Protein AF-A0A7S4IMQ7-F1 (afdb_monomer_lite)

Foldseek 3Di:
DDQKWKDKDFLVQDDPCLLVCLVVQPDWRQAPCVVDQWDWTHDPQQVQQLCCVPPFPNQRMKMWMFGPCCVCPVVVWDWDFAFDPDHRGDGGTIITTHDRTGRSNRTPDDIDRFGADPRGTDDDQDDPRVVVVVVVVVVVVVPPPDPDPPVVDDPDDPVVVVPPD

Organism: NCBI:txid72548

Radius of gyration: 23.05 Å; chains: 1; bounding box: 71×42×52 Å

pLDDT: mean 81.56, std 17.96, range [39.66, 97.69]

Secondary structure (DSSP, 8-state):
--SEEEEEEEGGGS-TTTTTSGGGS--EE---TTT-SSEEEB-GGGHHHHHHHHHTT-S-EEEEEEEHHIIIIIS--EEEEEE-SS-TT-SSEEEEEESS-EEGGGBSS--EEPEEETTEEEPPP-THHHHHHHHHHHHHHTTS-------SPPP--GGGTTT--

InterPro domains:
  IPR009297 Protein of unknown function DUF952 [PF06108] (16-100)

Sequence (165 aa):
EPEVLYRLALKADIPEDAWRTRLQWTGAFVGDQTTNKFISLLTAGQLASAALTMFEGKTDVMLLSFTVESMREEADLKVKFEAAEAESGGTGAFAHVYGGVIPYACLYSAPALLALEDGKHVFPLTGAAAVAAGMLVSEKEAYESDAGTDDGLEPFNQHKFDEDD

Structure (mmCIF, N/CA/C/O backbone):
data_AF-A0A7S4IMQ7-F1
#
_entry.id   AF-A0A7S4IMQ7-F1
#
loop_
_atom_site.group_PDB
_atom_site.id
_atom_site.type_symbol
_atom_site.label_atom_id
_atom_site.label_alt_id
_atom_site.label_comp_id
_atom_site.label_asym_id
_atom_site.label_entity_id
_atom_site.label_seq_id
_atom_site.pdbx_PDB_ins_code
_atom_site.Cartn_x
_atom_site.Cartn_y
_atom_site.Cartn_z
_atom_site.occupancy
_atom_site.B_iso_or_equiv
_atom_site.auth_seq_id
_atom_site.auth_comp_id
_atom_site.auth_asym_id
_atom_site.auth_atom_id
_atom_site.pdbx_PDB_model_num
ATOM 1 N N . GLU A 1 1 ? 8.661 14.695 -2.116 1.00 74.25 1 GLU A N 1
ATOM 2 C CA . GLU A 1 1 ? 7.672 13.656 -2.481 1.00 74.25 1 GLU A CA 1
ATOM 3 C C . GLU A 1 1 ? 7.727 12.560 -1.420 1.00 74.25 1 GLU A C 1
ATOM 5 O O . GLU A 1 1 ? 8.770 12.460 -0.780 1.00 74.25 1 GLU A O 1
ATOM 10 N N . PRO A 1 2 ? 6.643 11.815 -1.150 1.00 86.19 2 PRO A N 1
ATOM 11 C CA . PRO A 1 2 ? 6.701 10.702 -0.204 1.00 86.19 2 PRO A CA 1
ATOM 12 C C . PRO A 1 2 ? 7.637 9.605 -0.726 1.00 86.19 2 PRO A C 1
ATOM 14 O O . PRO A 1 2 ? 7.607 9.285 -1.909 1.00 86.19 2 PRO A O 1
ATOM 17 N N . GLU A 1 3 ? 8.451 9.038 0.161 1.00 92.81 3 GLU A N 1
ATOM 18 C CA . GLU A 1 3 ? 9.371 7.934 -0.154 1.00 92.81 3 GLU A CA 1
ATOM 19 C C . GLU A 1 3 ? 8.631 6.597 -0.299 1.00 92.81 3 GLU A C 1
ATOM 21 O O . GLU A 1 3 ? 8.947 5.782 -1.165 1.00 92.81 3 GLU A O 1
ATOM 26 N N . VAL A 1 4 ? 7.597 6.406 0.526 1.00 95.12 4 VAL A N 1
ATOM 27 C CA . VAL A 1 4 ? 6.772 5.199 0.569 1.00 95.12 4 VAL A CA 1
ATOM 28 C C . VAL A 1 4 ? 5.318 5.562 0.299 1.00 95.12 4 VAL A C 1
ATOM 30 O O . VAL A 1 4 ? 4.777 6.524 0.856 1.00 95.12 4 VAL A O 1
ATOM 33 N N . LEU A 1 5 ? 4.689 4.760 -0.551 1.00 95.38 5 LEU A N 1
ATOM 34 C CA . LEU A 1 5 ? 3.272 4.819 -0.876 1.00 95.38 5 LEU A CA 1
ATOM 35 C C . LEU A 1 5 ? 2.591 3.518 -0.467 1.00 95.38 5 LEU A C 1
ATOM 37 O O . LEU A 1 5 ? 3.224 2.466 -0.401 1.00 95.38 5 LEU A O 1
ATOM 41 N N . TYR A 1 6 ? 1.291 3.584 -0.211 1.00 95.88 6 TYR A N 1
ATOM 42 C CA . TYR A 1 6 ? 0.568 2.494 0.429 1.00 95.88 6 TYR 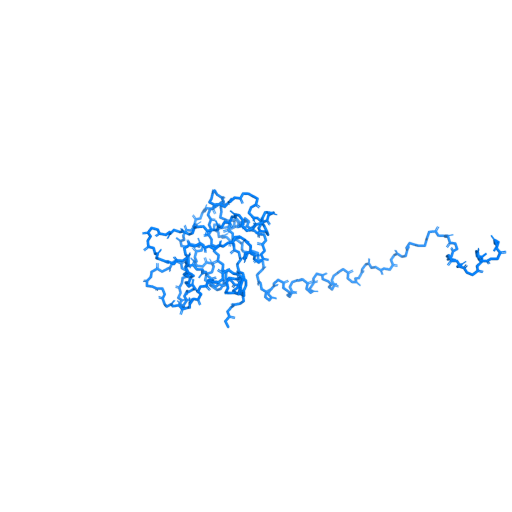A CA 1
ATOM 43 C C . TYR A 1 6 ? -0.627 2.017 -0.384 1.00 95.88 6 TYR A C 1
ATOM 45 O O . TYR A 1 6 ? -1.253 2.778 -1.120 1.00 95.88 6 TYR A O 1
ATOM 53 N N . ARG A 1 7 ? -0.998 0.754 -0.198 1.00 95.81 7 ARG A N 1
ATOM 54 C CA . ARG A 1 7 ? -2.247 0.192 -0.710 1.00 95.81 7 ARG A CA 1
ATOM 55 C C . ARG A 1 7 ? -2.914 -0.657 0.359 1.00 95.81 7 ARG A C 1
ATOM 57 O O . ARG A 1 7 ? -2.247 -1.413 1.058 1.00 95.81 7 ARG A O 1
ATOM 64 N N . LEU A 1 8 ? -4.235 -0.543 0.440 1.00 95.50 8 LEU A N 1
ATOM 65 C CA . LEU A 1 8 ? -5.076 -1.464 1.193 1.00 95.50 8 LEU A CA 1
ATOM 66 C C . LEU A 1 8 ? -5.659 -2.501 0.235 1.00 95.50 8 LEU A C 1
ATOM 68 O O . LEU A 1 8 ? -6.122 -2.153 -0.857 1.00 95.50 8 LEU A O 1
ATOM 72 N N . ALA A 1 9 ? -5.613 -3.764 0.640 1.00 96.19 9 ALA A N 1
ATOM 73 C CA . ALA A 1 9 ? -6.173 -4.887 -0.103 1.00 96.19 9 ALA A CA 1
ATOM 74 C C . ALA A 1 9 ? -6.737 -5.927 0.867 1.00 96.19 9 ALA A C 1
ATOM 76 O O . ALA A 1 9 ? -6.366 -5.943 2.042 1.00 96.19 9 ALA A O 1
ATOM 77 N N . LEU A 1 10 ? -7.621 -6.802 0.390 1.00 96.31 10 LEU A N 1
ATOM 78 C CA . LEU A 1 10 ? -8.036 -7.953 1.184 1.00 96.31 10 LEU A CA 1
ATOM 79 C C . LEU A 1 10 ? -6.922 -8.997 1.174 1.00 96.31 10 LEU A C 1
ATOM 81 O O . LEU A 1 10 ? -6.214 -9.159 0.182 1.00 96.31 10 LEU A O 1
ATOM 85 N N . LYS A 1 11 ? -6.794 -9.752 2.264 1.00 96.25 11 LYS A N 1
ATOM 86 C CA . LYS A 1 11 ? -5.813 -10.832 2.397 1.00 96.25 11 LYS A CA 1
ATOM 87 C C . LYS A 1 11 ? -5.934 -11.847 1.260 1.00 96.25 11 LYS A C 1
ATOM 89 O O . LYS A 1 11 ? -4.922 -12.334 0.778 1.00 96.25 11 LYS A O 1
ATOM 94 N N . ALA A 1 12 ? -7.158 -12.145 0.825 1.00 96.44 12 ALA A N 1
ATOM 95 C CA . ALA A 1 12 ? -7.414 -13.086 -0.263 1.00 96.44 12 ALA A CA 1
ATOM 96 C C . ALA A 1 12 ? -6.818 -12.643 -1.614 1.00 96.44 12 ALA A C 1
ATOM 98 O O . ALA A 1 12 ? -6.549 -13.493 -2.459 1.00 96.44 12 ALA A O 1
ATOM 99 N N . ASP A 1 13 ? -6.579 -11.342 -1.797 1.00 95.31 13 ASP A N 1
ATOM 100 C CA . ASP A 1 13 ? -6.030 -10.781 -3.035 1.00 95.31 13 ASP A CA 1
ATOM 101 C C . ASP A 1 13 ? -4.492 -10.777 -3.045 1.00 95.31 13 ASP A C 1
ATOM 103 O O . ASP A 1 13 ? -3.876 -10.466 -4.066 1.00 95.31 13 ASP A O 1
ATOM 107 N N . ILE A 1 14 ? -3.855 -11.088 -1.910 1.00 96.44 14 ILE A N 1
ATOM 108 C CA . ILE A 1 14 ? -2.403 -11.034 -1.741 1.00 96.44 14 ILE A CA 1
ATOM 109 C C . ILE A 1 14 ? -1.852 -12.453 -1.550 1.00 96.44 14 ILE A C 1
ATOM 111 O O . ILE A 1 14 ? -2.222 -13.125 -0.586 1.00 96.44 14 ILE A O 1
ATOM 115 N N . PRO A 1 15 ? -0.931 -12.923 -2.413 1.00 96.31 15 PRO A N 1
ATOM 116 C CA . PRO A 1 15 ? -0.274 -14.209 -2.221 1.00 96.31 15 PRO A CA 1
ATOM 117 C C . PRO A 1 15 ? 0.449 -14.276 -0.872 1.00 96.31 15 PRO A C 1
ATOM 119 O O . PRO A 1 15 ? 1.176 -13.353 -0.501 1.00 96.31 15 PRO A O 1
ATOM 122 N N . GLU A 1 16 ? 0.299 -15.388 -0.150 1.00 94.25 16 GLU A N 1
ATOM 123 C CA . GLU A 1 16 ? 0.908 -15.562 1.179 1.00 94.25 16 GLU A CA 1
ATOM 124 C C . GLU A 1 16 ? 2.439 -15.472 1.148 1.00 94.25 16 GLU A C 1
ATOM 126 O O . GLU A 1 16 ? 3.074 -15.067 2.122 1.00 94.25 16 GLU A O 1
ATOM 131 N N . ASP A 1 17 ? 3.048 -15.828 0.019 1.00 94.19 17 ASP A N 1
ATOM 132 C CA . ASP A 1 17 ? 4.488 -15.799 -0.175 1.00 94.19 17 ASP A CA 1
ATOM 133 C C . ASP A 1 17 ? 4.994 -14.527 -0.867 1.00 94.19 17 ASP A C 1
ATOM 135 O O . ASP A 1 17 ? 6.202 -14.429 -1.083 1.00 94.19 17 ASP A O 1
ATOM 139 N N . ALA A 1 18 ? 4.130 -13.532 -1.123 1.00 95.00 18 ALA A N 1
ATOM 140 C CA . ALA A 1 18 ? 4.468 -12.305 -1.852 1.00 95.00 18 ALA A CA 1
ATOM 141 C C . ALA A 1 18 ? 5.730 -11.614 -1.316 1.00 95.00 18 ALA A C 1
ATOM 143 O O . ALA A 1 18 ? 6.562 -11.161 -2.095 1.00 95.00 18 ALA A O 1
ATOM 144 N N . TRP A 1 19 ? 5.923 -11.570 0.009 1.00 95.12 19 TRP A N 1
ATOM 145 C CA . TRP A 1 19 ? 7.139 -11.009 0.614 1.00 95.12 19 TRP A CA 1
ATOM 146 C C . TRP A 1 19 ? 8.365 -11.914 0.465 1.00 95.12 19 TRP A C 1
ATOM 148 O O . TRP A 1 19 ? 9.474 -11.435 0.210 1.00 95.12 19 TRP A O 1
ATOM 158 N N . ARG A 1 20 ? 8.174 -13.225 0.646 1.00 95.62 20 ARG A N 1
ATOM 159 C CA . ARG A 1 20 ? 9.245 -14.228 0.640 1.00 95.62 20 ARG A CA 1
ATOM 160 C C . ARG A 1 20 ? 9.846 -14.388 -0.754 1.00 95.62 20 ARG A C 1
ATOM 162 O O . ARG A 1 20 ? 11.055 -14.549 -0.875 1.00 95.62 20 ARG A O 1
ATOM 169 N N . THR A 1 21 ? 9.016 -14.334 -1.791 1.00 93.62 21 THR A N 1
ATOM 170 C CA . THR A 1 21 ? 9.421 -14.521 -3.191 1.00 93.62 21 THR A CA 1
ATOM 171 C C . THR A 1 21 ? 9.627 -13.204 -3.935 1.00 93.62 21 THR A C 1
ATOM 173 O O . THR A 1 21 ? 9.980 -13.230 -5.109 1.00 93.62 21 THR A O 1
ATOM 176 N N . ARG A 1 22 ? 9.493 -12.044 -3.273 1.00 95.38 22 ARG A N 1
ATOM 177 C CA . ARG A 1 22 ? 9.503 -10.729 -3.937 1.00 95.38 22 ARG A CA 1
ATOM 178 C C . ARG A 1 22 ? 10.701 -10.475 -4.853 1.00 95.38 22 ARG A C 1
ATOM 180 O O . ARG A 1 22 ? 10.533 -9.943 -5.942 1.00 95.38 22 ARG A O 1
ATOM 187 N N . LEU A 1 23 ? 11.897 -10.906 -4.445 1.00 94.44 23 LEU A N 1
ATOM 188 C CA . LEU A 1 23 ? 13.140 -10.694 -5.199 1.00 94.44 23 LEU A CA 1
ATOM 189 C C . LEU A 1 23 ? 13.288 -11.631 -6.407 1.00 94.44 23 LEU A C 1
ATOM 191 O O . LEU A 1 23 ? 14.268 -11.538 -7.137 1.00 94.44 23 LEU A O 1
ATOM 195 N N . GLN A 1 24 ? 12.335 -12.540 -6.626 1.00 95.00 24 GLN A N 1
ATOM 196 C CA . GLN A 1 24 ? 12.302 -13.395 -7.812 1.00 95.00 24 GLN A CA 1
ATOM 197 C C . GLN A 1 24 ? 11.669 -12.693 -9.017 1.00 95.00 24 GLN A C 1
ATOM 199 O O . GLN A 1 24 ? 11.751 -13.228 -10.118 1.00 95.00 24 GLN A O 1
ATOM 204 N N . TRP A 1 25 ? 11.043 -11.522 -8.830 1.00 93.00 25 TRP A N 1
ATOM 205 C CA . TRP A 1 25 ? 10.404 -10.749 -9.906 1.00 93.00 25 TRP A CA 1
ATOM 206 C C . TRP A 1 25 ? 9.301 -11.508 -10.666 1.00 93.00 25 TRP A C 1
ATOM 208 O O . TRP A 1 25 ? 8.966 -11.180 -11.800 1.00 93.00 25 TRP A O 1
ATOM 218 N N . THR A 1 26 ? 8.709 -12.524 -10.038 1.00 93.19 26 THR A N 1
ATOM 219 C CA . THR A 1 26 ? 7.686 -13.389 -10.647 1.00 93.19 26 THR A CA 1
ATOM 220 C C . THR A 1 26 ? 6.256 -13.017 -10.263 1.00 93.19 26 THR A C 1
ATOM 222 O O . THR A 1 26 ? 5.315 -13.486 -10.898 1.00 93.19 26 THR A O 1
ATOM 225 N N . GLY A 1 27 ? 6.079 -12.185 -9.234 1.00 95.94 27 GLY A N 1
ATOM 226 C CA . GLY A 1 27 ? 4.776 -11.777 -8.715 1.00 95.94 27 GLY A CA 1
ATOM 227 C C . GLY A 1 27 ? 4.599 -10.261 -8.705 1.00 95.94 27 GLY A C 1
ATOM 228 O O . GLY A 1 27 ? 5.559 -9.504 -8.539 1.00 95.94 27 GLY A O 1
ATOM 229 N N . ALA A 1 28 ? 3.354 -9.819 -8.850 1.00 97.12 28 ALA A N 1
ATOM 230 C CA . ALA A 1 28 ? 2.995 -8.410 -8.832 1.00 97.12 28 ALA A CA 1
ATOM 231 C C . ALA A 1 28 ? 1.606 -8.199 -8.229 1.00 97.12 28 ALA A C 1
ATOM 233 O O . ALA A 1 28 ? 0.719 -9.042 -8.361 1.00 97.12 28 ALA A O 1
ATOM 234 N N . PHE A 1 29 ? 1.414 -7.033 -7.621 1.00 96.69 29 PHE A N 1
ATOM 235 C CA . PHE A 1 29 ? 0.100 -6.533 -7.273 1.00 96.69 29 PHE A CA 1
ATOM 236 C C . PHE A 1 29 ? -0.611 -6.044 -8.537 1.00 96.69 29 PHE A C 1
ATOM 238 O O . PHE A 1 29 ? -0.159 -5.109 -9.210 1.00 96.69 29 PHE A O 1
ATOM 245 N N . VAL A 1 30 ? -1.743 -6.673 -8.835 1.00 92.31 30 VAL A N 1
ATOM 246 C CA . VAL A 1 30 ? -2.654 -6.265 -9.900 1.00 92.31 30 VAL A CA 1
ATOM 247 C C . VAL A 1 30 ? -3.803 -5.526 -9.223 1.00 92.31 30 VAL A C 1
ATOM 249 O O . VAL A 1 30 ? -4.640 -6.138 -8.569 1.00 92.31 30 VAL A O 1
ATOM 252 N N . GLY A 1 31 ? -3.801 -4.194 -9.303 1.00 84.38 31 GLY A N 1
ATOM 253 C CA . GLY A 1 31 ? -4.926 -3.404 -8.802 1.00 84.38 31 GLY A CA 1
ATOM 254 C C . GLY A 1 31 ? -6.197 -3.644 -9.621 1.00 84.38 31 GLY A C 1
ATOM 255 O O . GLY A 1 31 ? -6.178 -4.347 -10.632 1.00 84.38 31 GLY A O 1
ATOM 256 N N . ASP A 1 32 ? -7.301 -3.013 -9.221 1.00 78.81 32 ASP A N 1
ATOM 257 C CA . ASP A 1 32 ? -8.530 -3.042 -10.016 1.00 78.81 32 ASP A CA 1
ATOM 258 C C . ASP A 1 32 ? -8.370 -2.217 -11.308 1.00 78.81 32 ASP A C 1
ATOM 260 O O . ASP A 1 32 ? -8.622 -1.013 -11.360 1.00 78.81 32 ASP A O 1
ATOM 264 N N . GLN A 1 33 ? -7.916 -2.900 -12.356 1.00 68.25 33 GLN A N 1
ATOM 265 C CA . GLN A 1 33 ? -7.697 -2.364 -13.701 1.00 68.25 33 GLN A CA 1
ATOM 266 C C . GLN A 1 33 ? -9.006 -2.172 -14.483 1.00 68.25 33 GLN A C 1
ATOM 268 O O . GLN A 1 33 ? -8.980 -1.635 -15.591 1.00 68.25 33 GLN A O 1
ATOM 273 N N . THR A 1 34 ? -10.151 -2.643 -13.969 1.00 68.50 34 THR A N 1
ATOM 274 C CA . THR A 1 34 ? -11.415 -2.585 -14.725 1.00 68.50 34 THR A CA 1
ATOM 275 C C . THR A 1 34 ? -11.966 -1.166 -14.804 1.00 68.50 34 THR A C 1
ATOM 277 O O . THR A 1 34 ? -12.591 -0.801 -15.799 1.00 68.50 34 THR A O 1
ATOM 280 N N . THR A 1 35 ? -11.670 -0.354 -13.789 1.00 70.12 35 THR A N 1
ATOM 281 C CA . THR A 1 35 ? -12.185 1.011 -13.663 1.00 70.12 35 THR A CA 1
ATOM 282 C C . THR A 1 35 ? -11.165 2.052 -14.129 1.00 70.12 35 THR A C 1
ATOM 284 O O . THR A 1 35 ? -11.529 3.016 -14.801 1.00 70.12 35 THR A O 1
ATOM 287 N N . ASN A 1 36 ? -9.876 1.844 -13.838 1.00 74.94 36 ASN A N 1
ATOM 288 C CA . ASN A 1 36 ? -8.822 2.828 -14.081 1.00 74.94 36 ASN A CA 1
ATOM 289 C C . ASN A 1 36 ? -7.625 2.219 -14.825 1.00 74.94 36 ASN A C 1
ATOM 291 O O . ASN A 1 36 ? -7.221 1.088 -14.579 1.00 74.94 36 ASN A O 1
ATOM 295 N N . LYS A 1 37 ? -6.986 3.014 -15.696 1.00 87.12 37 LYS A N 1
ATOM 296 C CA . LYS A 1 37 ? -5.736 2.637 -16.400 1.00 87.12 37 LYS A CA 1
ATOM 297 C C . LYS A 1 37 ? -4.477 2.759 -15.522 1.00 87.12 37 LYS A C 1
ATOM 299 O O . LYS A 1 37 ? -3.358 2.740 -16.036 1.00 87.12 37 LYS A O 1
ATOM 304 N N . PHE A 1 38 ? -4.654 2.962 -14.222 1.00 90.81 38 PHE A N 1
ATOM 305 C CA . PHE A 1 38 ? -3.602 3.188 -13.240 1.00 90.81 38 PHE A CA 1
ATOM 306 C C . PHE A 1 38 ? -3.974 2.525 -11.916 1.00 90.81 38 PHE A C 1
ATOM 308 O O . PHE A 1 38 ? -5.144 2.259 -11.648 1.00 90.81 38 PHE A O 1
ATOM 315 N N . ILE A 1 39 ? -2.966 2.283 -11.083 1.00 92.44 39 ILE A N 1
ATOM 316 C CA . ILE A 1 39 ? -3.146 1.817 -9.710 1.00 92.44 39 ILE A CA 1
ATOM 317 C C . ILE A 1 39 ? -3.007 3.020 -8.782 1.00 92.44 39 ILE A C 1
ATOM 319 O O . ILE A 1 39 ? -1.962 3.670 -8.757 1.00 92.44 39 ILE A O 1
ATOM 323 N N . SER A 1 40 ? -4.058 3.305 -8.017 1.00 92.44 40 SER A N 1
ATOM 324 C CA . SER A 1 40 ? -4.054 4.367 -7.010 1.00 92.44 40 SER A CA 1
ATOM 325 C C . SER A 1 40 ? -3.396 3.878 -5.727 1.00 92.44 40 SER A C 1
ATOM 327 O O . SER A 1 40 ? -3.850 2.908 -5.107 1.00 92.44 40 SER A O 1
ATOM 329 N N . LEU A 1 41 ? -2.344 4.573 -5.315 1.00 93.69 41 LEU A N 1
ATOM 330 C CA . LEU A 1 41 ? -1.691 4.415 -4.027 1.00 93.69 41 LEU A CA 1
ATOM 331 C C . LEU A 1 41 ? -1.982 5.622 -3.132 1.00 93.69 41 LEU A C 1
ATOM 333 O O . LEU A 1 41 ? -2.205 6.748 -3.583 1.00 93.69 41 LEU A O 1
ATOM 337 N N . LEU A 1 42 ? -1.960 5.354 -1.836 1.00 93.19 42 LEU A N 1
ATOM 338 C CA . LEU A 1 42 ? -2.264 6.279 -0.762 1.00 93.19 42 LEU A CA 1
ATOM 339 C C . LEU A 1 42 ? -0.966 6.813 -0.159 1.00 93.19 42 LEU A C 1
ATOM 341 O O . LEU A 1 42 ? 0.027 6.099 -0.022 1.00 93.19 42 LEU A O 1
ATOM 345 N N . THR A 1 43 ? -0.989 8.065 0.268 1.00 92.12 43 THR A N 1
ATOM 346 C CA . THR A 1 43 ? -0.009 8.591 1.222 1.00 92.12 43 THR A CA 1
ATOM 347 C C . THR A 1 43 ? -0.373 8.152 2.642 1.00 92.12 43 THR A C 1
ATOM 349 O O . THR A 1 43 ? -1.515 7.773 2.912 1.00 92.12 43 THR A O 1
ATOM 352 N N . ALA A 1 44 ? 0.571 8.251 3.584 1.00 91.00 44 ALA A N 1
ATOM 353 C CA . ALA A 1 44 ? 0.315 7.901 4.985 1.00 91.00 44 ALA A CA 1
AT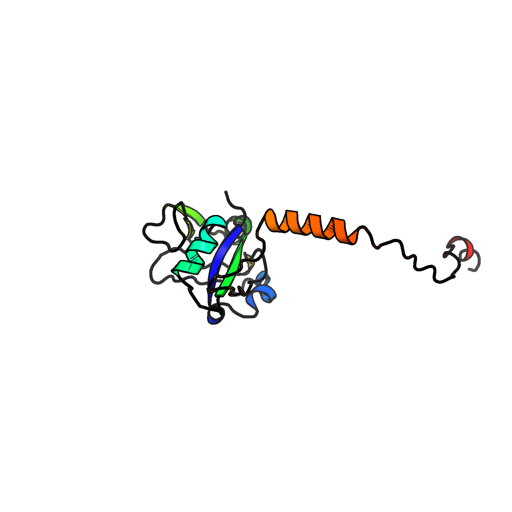OM 354 C C . ALA A 1 44 ? -0.893 8.660 5.577 1.00 91.00 44 ALA A C 1
ATOM 356 O O . ALA A 1 44 ? -1.700 8.077 6.295 1.00 91.00 44 ALA A O 1
ATOM 357 N N . GLY A 1 45 ? -1.070 9.938 5.219 1.00 88.69 45 GLY A N 1
ATOM 358 C CA . GLY A 1 45 ? -2.194 10.758 5.689 1.00 88.69 45 GLY A CA 1
ATOM 359 C C . GLY A 1 45 ? -3.566 10.354 5.132 1.00 88.69 45 GLY A C 1
ATOM 360 O O . GLY A 1 45 ? -4.584 10.729 5.706 1.00 88.69 45 GLY A O 1
ATOM 361 N N . GLN A 1 46 ? -3.608 9.579 4.045 1.00 90.50 46 GLN A N 1
ATOM 362 C CA . GLN A 1 46 ? -4.848 9.128 3.399 1.00 90.50 46 GLN A CA 1
ATOM 363 C C . GLN A 1 46 ? -5.311 7.746 3.895 1.00 90.50 46 GLN A C 1
ATOM 365 O O . GLN A 1 46 ? -6.465 7.372 3.683 1.00 90.50 46 GLN A O 1
ATOM 370 N N . LEU A 1 47 ? -4.442 6.994 4.582 1.00 90.81 47 LEU A N 1
ATOM 371 C CA . LEU A 1 47 ? -4.694 5.610 4.998 1.00 90.81 47 LEU A CA 1
ATOM 372 C C . LEU A 1 47 ? -5.932 5.449 5.884 1.00 90.81 47 LEU A C 1
ATOM 374 O O . LEU A 1 47 ? -6.783 4.612 5.592 1.00 90.81 47 LEU A O 1
ATOM 378 N N . ALA A 1 48 ? -6.048 6.248 6.946 1.00 89.94 48 ALA A N 1
ATOM 379 C CA . ALA A 1 48 ? -7.140 6.110 7.911 1.00 89.94 48 ALA A CA 1
ATOM 380 C C . ALA A 1 48 ? -8.513 6.352 7.264 1.00 89.94 48 ALA A C 1
ATOM 382 O O . ALA A 1 48 ? -9.444 5.569 7.453 1.00 89.94 48 ALA A O 1
ATOM 383 N N . SER A 1 49 ? -8.619 7.401 6.446 1.00 89.88 49 SER A N 1
ATOM 384 C CA . SER A 1 49 ? -9.841 7.726 5.705 1.00 89.88 49 SER A CA 1
ATOM 385 C C . SER A 1 49 ? -10.181 6.654 4.668 1.00 89.88 49 SER A C 1
ATOM 387 O O . SER A 1 49 ? -11.349 6.293 4.520 1.00 89.88 49 SER A O 1
ATOM 389 N N . ALA A 1 50 ? -9.174 6.121 3.970 1.00 91.50 50 ALA A N 1
ATOM 390 C CA . ALA A 1 50 ? -9.357 5.060 2.983 1.00 91.50 50 ALA A CA 1
ATOM 391 C C . ALA A 1 50 ? -9.853 3.760 3.626 1.00 91.50 50 ALA A C 1
ATOM 393 O O . ALA A 1 50 ? -10.825 3.171 3.154 1.00 91.50 50 ALA A O 1
ATOM 394 N N . ALA A 1 51 ? -9.231 3.342 4.731 1.00 92.31 51 ALA A N 1
ATOM 395 C CA . ALA A 1 51 ? -9.632 2.148 5.468 1.00 92.31 51 ALA A CA 1
ATOM 396 C C . ALA A 1 51 ? -11.070 2.253 5.977 1.00 92.31 51 ALA A C 1
ATOM 398 O O . ALA A 1 51 ? -11.860 1.339 5.749 1.00 92.31 51 ALA A O 1
ATOM 399 N N . LEU A 1 52 ? -11.432 3.392 6.577 1.00 91.12 52 LEU A N 1
ATOM 400 C CA . LEU A 1 52 ? -12.794 3.626 7.049 1.00 91.12 52 LEU A CA 1
ATOM 401 C C . LEU A 1 52 ? -13.812 3.611 5.901 1.00 91.12 52 LEU A C 1
ATOM 403 O O . LEU A 1 52 ? -14.887 3.056 6.052 1.00 91.12 52 LEU A O 1
ATOM 407 N N . THR A 1 53 ? -13.485 4.190 4.745 1.00 91.31 53 THR A N 1
ATOM 408 C CA . THR A 1 53 ? -14.449 4.317 3.637 1.00 91.31 53 THR A CA 1
ATOM 409 C C . THR A 1 53 ? -14.634 3.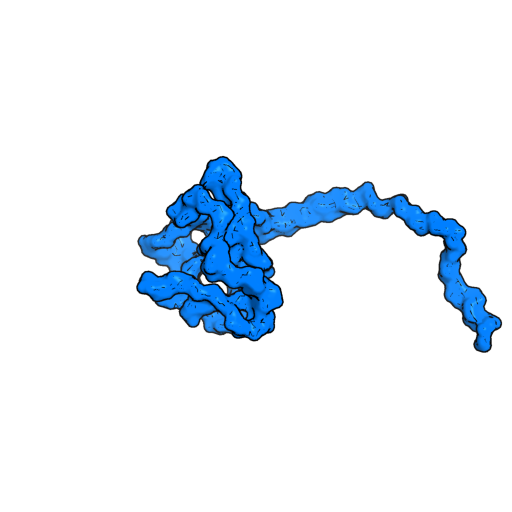008 2.863 1.00 91.31 53 THR A C 1
ATOM 411 O O . THR A 1 53 ? -15.743 2.685 2.447 1.00 91.31 53 THR A O 1
ATOM 414 N N . MET A 1 54 ? -13.557 2.251 2.636 1.00 90.44 54 MET A N 1
ATOM 415 C CA . MET A 1 54 ? -13.572 1.080 1.742 1.00 90.44 54 MET A CA 1
ATOM 416 C C . MET A 1 54 ? -13.661 -0.261 2.476 1.00 90.44 54 MET A C 1
ATOM 418 O O . MET A 1 54 ? -14.082 -1.274 1.899 1.00 90.44 54 MET A O 1
ATOM 422 N N . PHE A 1 55 ? -13.202 -0.300 3.725 1.00 93.75 55 PHE A N 1
ATOM 423 C CA . PHE A 1 55 ? -12.968 -1.544 4.449 1.00 93.75 55 PHE A CA 1
ATOM 424 C C . PHE A 1 55 ? -13.581 -1.557 5.853 1.00 93.75 55 PHE A C 1
ATOM 426 O O . PHE A 1 55 ? -13.197 -2.403 6.657 1.00 93.75 55 PHE A O 1
ATOM 433 N N . GLU A 1 56 ? -14.544 -0.678 6.151 1.00 93.44 56 GLU A N 1
ATOM 434 C CA . GLU A 1 56 ? -15.218 -0.628 7.455 1.00 93.44 56 GLU A CA 1
ATOM 435 C C . GLU A 1 56 ? -15.642 -2.023 7.945 1.00 93.44 56 GLU A C 1
ATOM 437 O O . GLU A 1 56 ? -16.274 -2.796 7.221 1.00 93.44 56 GLU A O 1
ATOM 442 N N . GLY A 1 57 ? -15.249 -2.362 9.177 1.00 91.31 57 GLY A N 1
ATOM 443 C CA . GLY A 1 57 ? -15.593 -3.631 9.824 1.00 91.31 57 GLY A CA 1
ATOM 444 C C . GLY A 1 57 ? -14.895 -4.880 9.271 1.00 91.31 57 GLY A C 1
ATOM 445 O O . GLY A 1 57 ? -15.099 -5.966 9.814 1.00 91.31 57 GLY A O 1
ATOM 446 N N . LYS A 1 58 ? -14.064 -4.770 8.228 1.00 95.69 58 LYS A N 1
ATOM 447 C CA . LYS A 1 58 ? -13.343 -5.916 7.657 1.00 95.69 58 LYS A CA 1
ATOM 448 C C . LYS A 1 58 ? -12.077 -6.218 8.453 1.00 95.69 58 LYS A C 1
ATOM 450 O O . LYS A 1 58 ? -11.272 -5.326 8.710 1.00 95.69 58 LYS A O 1
ATOM 455 N N . THR A 1 59 ? -11.882 -7.480 8.820 1.00 95.56 59 THR A N 1
ATOM 456 C CA . THR A 1 59 ? -10.740 -7.945 9.632 1.00 95.56 59 THR A CA 1
ATOM 457 C C . THR A 1 59 ? -9.609 -8.547 8.800 1.00 95.56 59 THR A C 1
ATOM 459 O O . THR A 1 59 ? -8.533 -8.828 9.317 1.00 95.56 59 THR A O 1
ATOM 462 N N . ASP A 1 60 ? -9.834 -8.743 7.507 1.00 96.56 60 ASP A N 1
ATOM 463 C CA . ASP A 1 60 ? -8.918 -9.362 6.555 1.00 96.56 60 ASP A CA 1
ATOM 464 C C . ASP A 1 60 ? -8.200 -8.326 5.680 1.00 96.56 60 ASP A C 1
ATOM 466 O O . ASP A 1 60 ? -7.812 -8.616 4.553 1.00 96.56 60 ASP A O 1
ATOM 470 N N . VAL A 1 61 ? -8.011 -7.108 6.189 1.00 96.81 61 VAL A N 1
ATOM 471 C CA . VAL A 1 61 ? -7.375 -6.012 5.449 1.00 96.81 61 VAL A CA 1
ATOM 472 C C . VAL A 1 61 ? -5.867 -6.053 5.641 1.00 96.81 61 VAL A C 1
ATOM 474 O O . VAL A 1 61 ? -5.373 -6.033 6.768 1.00 96.81 61 VAL A O 1
ATOM 477 N N . MET A 1 62 ? -5.128 -6.059 4.537 1.00 96.50 62 MET A N 1
ATOM 478 C CA . MET A 1 62 ? -3.676 -5.951 4.521 1.00 96.50 62 MET A CA 1
ATOM 479 C C . MET A 1 62 ? -3.221 -4.574 4.043 1.00 96.50 62 MET A C 1
ATOM 481 O O . MET A 1 62 ? -3.774 -4.006 3.099 1.00 96.50 62 MET A O 1
ATOM 485 N N . LEU A 1 63 ? -2.162 -4.075 4.674 1.00 96.88 63 LEU A N 1
ATOM 486 C CA . LEU A 1 63 ? -1.393 -2.918 4.244 1.00 96.88 63 LEU A CA 1
ATOM 487 C C . LEU A 1 63 ? -0.183 -3.378 3.431 1.00 96.88 63 LEU A C 1
ATOM 489 O O . LEU A 1 63 ? 0.665 -4.126 3.922 1.00 96.88 63 LEU A O 1
ATOM 493 N N . LEU A 1 64 ? -0.095 -2.885 2.202 1.00 97.31 64 LEU A N 1
ATOM 494 C CA . LEU A 1 64 ? 1.069 -3.002 1.339 1.00 97.31 64 LEU A CA 1
ATOM 495 C C . LEU A 1 64 ? 1.784 -1.654 1.300 1.00 97.31 64 LEU A C 1
ATOM 497 O O . LEU A 1 64 ? 1.136 -0.613 1.179 1.00 97.31 64 LEU A O 1
ATOM 501 N N . SER A 1 65 ? 3.110 -1.693 1.355 1.00 96.81 65 SER A N 1
ATOM 502 C CA . SER A 1 65 ? 3.979 -0.517 1.340 1.00 96.81 65 SER A CA 1
ATOM 503 C C . SER A 1 65 ? 4.951 -0.656 0.177 1.00 96.81 65 SER A C 1
ATOM 505 O O . SER A 1 65 ? 5.649 -1.664 0.102 1.00 96.81 65 SER A O 1
ATOM 507 N N . PHE A 1 66 ? 5.017 0.334 -0.707 1.00 96.75 66 PHE A N 1
ATOM 508 C CA . PHE A 1 66 ? 5.869 0.331 -1.895 1.00 96.75 66 PHE A CA 1
ATOM 509 C C . PHE A 1 66 ? 6.831 1.518 -1.875 1.00 96.75 66 PHE A C 1
ATOM 511 O O . PHE A 1 66 ? 6.408 2.644 -1.602 1.00 96.75 66 PHE A O 1
ATOM 518 N N . THR A 1 67 ? 8.105 1.285 -2.190 1.00 96.31 67 THR A N 1
ATOM 519 C CA . THR A 1 67 ? 9.094 2.360 -2.362 1.00 96.31 67 THR A CA 1
ATOM 520 C C . THR A 1 67 ? 8.899 3.056 -3.703 1.00 96.31 67 THR A C 1
ATOM 522 O O . THR A 1 67 ? 8.800 2.419 -4.753 1.00 96.31 67 THR A O 1
ATOM 525 N N . VAL A 1 68 ? 8.857 4.390 -3.688 1.00 95.94 68 VAL A N 1
ATOM 526 C CA . VAL A 1 68 ? 8.745 5.185 -4.921 1.00 95.94 68 VAL A CA 1
ATOM 527 C C . VAL A 1 68 ? 9.986 5.029 -5.794 1.00 95.94 68 VAL A C 1
ATOM 529 O O . VAL A 1 68 ? 9.851 4.963 -7.013 1.00 95.94 68 VAL A O 1
ATOM 532 N N . GLU A 1 69 ? 11.163 4.925 -5.178 1.00 96.31 69 GLU A N 1
ATOM 533 C CA . GLU A 1 69 ? 12.437 4.688 -5.861 1.00 96.31 69 GLU A CA 1
ATOM 534 C C . GLU A 1 69 ? 12.414 3.370 -6.640 1.00 96.31 69 GLU A C 1
ATOM 536 O O . GLU A 1 69 ? 12.468 3.409 -7.863 1.00 96.31 69 GLU A O 1
ATOM 541 N N . SER A 1 70 ? 12.194 2.221 -5.989 1.00 95.88 70 SER A N 1
ATOM 542 C CA . SER A 1 70 ? 12.167 0.928 -6.693 1.00 95.88 70 SER A CA 1
ATOM 543 C C . SER A 1 70 ? 11.070 0.856 -7.757 1.00 95.88 70 SER A C 1
ATOM 545 O O . SER A 1 70 ? 11.271 0.252 -8.808 1.00 95.88 70 SER A O 1
ATOM 547 N N . MET A 1 71 ? 9.912 1.492 -7.537 1.00 96.81 71 MET A N 1
ATOM 548 C CA . MET A 1 71 ? 8.887 1.582 -8.583 1.00 96.81 71 MET A CA 1
ATOM 549 C C . MET A 1 71 ? 9.385 2.352 -9.812 1.00 96.81 71 MET A C 1
ATOM 551 O O . MET A 1 71 ? 9.149 1.911 -10.932 1.00 96.81 71 MET A O 1
ATOM 555 N N . ARG A 1 72 ? 10.047 3.499 -9.624 1.00 96.31 72 ARG A N 1
ATOM 556 C CA . ARG A 1 72 ? 10.505 4.356 -10.728 1.00 96.31 72 ARG A CA 1
ATOM 557 C C . ARG A 1 72 ? 11.765 3.820 -11.403 1.00 96.31 72 ARG A C 1
ATOM 559 O O . ARG A 1 72 ? 11.844 3.847 -12.623 1.00 96.31 72 ARG A O 1
ATOM 566 N N . GLU A 1 73 ? 12.742 3.386 -10.621 1.00 96.38 73 GLU A N 1
ATOM 567 C CA . GLU A 1 73 ? 14.093 3.087 -11.099 1.00 96.38 73 GLU A CA 1
ATOM 568 C C . GLU A 1 73 ? 14.268 1.621 -11.484 1.00 96.38 73 GLU A C 1
ATOM 570 O O . GLU A 1 73 ? 14.867 1.326 -12.515 1.00 96.38 73 GLU A O 1
ATOM 575 N N . GLU A 1 74 ? 13.722 0.695 -10.693 1.00 95.44 74 GLU A N 1
ATOM 576 C CA . GLU A 1 74 ? 13.902 -0.739 -10.940 1.00 95.44 74 GLU A CA 1
ATOM 577 C C . GLU A 1 74 ? 12.779 -1.321 -11.806 1.00 95.44 74 GLU A C 1
ATOM 579 O O . GLU A 1 74 ? 13.027 -2.167 -12.663 1.00 95.44 74 GLU A O 1
ATOM 584 N N . ALA A 1 75 ? 11.538 -0.871 -11.597 1.00 95.38 75 ALA A N 1
ATOM 585 C CA . ALA A 1 75 ? 10.366 -1.365 -12.322 1.00 95.38 75 ALA A CA 1
ATOM 586 C C . ALA A 1 75 ? 9.918 -0.466 -13.493 1.00 95.38 75 ALA A C 1
ATOM 588 O O . ALA A 1 75 ? 8.940 -0.804 -14.159 1.00 95.38 75 ALA A O 1
ATOM 589 N N . ASP A 1 76 ? 10.607 0.657 -13.738 1.00 96.38 76 ASP A N 1
ATOM 590 C CA . ASP A 1 76 ? 10.303 1.635 -14.801 1.00 96.38 76 ASP A CA 1
ATOM 591 C C . ASP A 1 76 ? 8.826 2.096 -14.808 1.00 96.38 76 ASP A C 1
ATOM 593 O O . ASP A 1 76 ? 8.194 2.314 -15.846 1.00 96.38 76 ASP A O 1
ATOM 597 N N . LEU A 1 77 ? 8.224 2.219 -13.619 1.00 95.88 77 LEU A N 1
ATOM 598 C CA . LEU A 1 77 ? 6.835 2.639 -13.461 1.00 95.88 77 LEU A CA 1
ATOM 599 C C . LEU A 1 77 ? 6.724 4.158 -13.389 1.00 95.88 77 LEU A C 1
ATOM 601 O O . LEU A 1 77 ? 7.437 4.853 -12.659 1.00 95.88 77 LEU A O 1
ATOM 605 N N . LYS A 1 78 ? 5.716 4.694 -14.078 1.00 95.69 78 LYS A N 1
ATOM 606 C CA . LYS A 1 78 ? 5.427 6.126 -14.036 1.00 95.69 78 LYS A CA 1
ATOM 607 C C . LYS A 1 78 ? 4.490 6.440 -12.875 1.00 95.69 78 LYS A C 1
ATOM 609 O O . LYS A 1 78 ? 3.293 6.175 -12.956 1.00 95.69 78 LYS A O 1
ATOM 614 N N . VAL A 1 79 ? 5.031 7.066 -11.832 1.00 95.00 79 VAL A N 1
ATOM 615 C CA . VAL A 1 79 ? 4.276 7.514 -10.650 1.00 95.00 79 VAL A CA 1
ATOM 616 C C . VAL A 1 79 ? 3.991 9.012 -10.738 1.00 95.00 79 VAL A C 1
ATOM 618 O O . VAL A 1 79 ? 4.927 9.817 -10.778 1.00 95.00 79 VAL A O 1
ATOM 621 N N . LYS A 1 80 ? 2.712 9.395 -10.741 1.00 93.88 80 LYS A N 1
ATOM 622 C CA . LYS A 1 80 ? 2.259 10.794 -10.759 1.00 93.88 80 LYS A CA 1
ATOM 623 C C . LYS A 1 80 ? 1.345 11.108 -9.586 1.00 93.88 80 LYS A C 1
ATOM 625 O O . LYS A 1 80 ? 0.571 10.257 -9.180 1.00 93.88 80 LYS A O 1
ATOM 630 N N . PHE A 1 81 ? 1.384 12.347 -9.109 1.00 91.81 81 PHE A N 1
ATOM 631 C CA . PHE A 1 81 ? 0.448 12.848 -8.106 1.00 91.81 81 PHE A CA 1
ATOM 632 C C . PHE A 1 81 ? -0.601 13.718 -8.786 1.00 91.81 81 PHE A C 1
ATOM 634 O O . PHE A 1 81 ? -0.279 14.785 -9.308 1.00 91.81 81 PHE A O 1
ATOM 641 N N . GLU A 1 82 ? -1.844 13.255 -8.804 1.00 88.94 82 GLU A N 1
ATOM 642 C CA . GLU A 1 82 ? -2.950 13.922 -9.492 1.00 88.94 82 GLU A CA 1
ATOM 643 C C . GLU A 1 82 ? -4.151 14.033 -8.548 1.00 88.94 82 GLU A C 1
ATOM 645 O O . GLU A 1 82 ? -4.278 13.271 -7.588 1.00 88.94 82 GLU A O 1
ATOM 650 N N . ALA A 1 83 ? -5.021 15.019 -8.772 1.00 80.62 83 ALA A N 1
ATOM 651 C CA . ALA A 1 83 ? -6.265 15.104 -8.019 1.00 80.62 83 ALA A CA 1
ATOM 652 C C . ALA A 1 83 ? -7.124 13.881 -8.362 1.00 80.62 83 ALA A C 1
ATOM 654 O O . ALA A 1 83 ? -7.384 13.620 -9.536 1.00 80.62 83 ALA A O 1
ATOM 655 N N . ALA A 1 84 ? -7.550 13.133 -7.349 1.00 66.69 84 ALA A N 1
ATOM 656 C CA . ALA A 1 84 ? -8.500 12.062 -7.581 1.00 66.69 84 ALA A CA 1
ATOM 657 C C . ALA A 1 84 ? -9.896 12.651 -7.772 1.00 66.69 84 ALA A C 1
ATOM 659 O O . ALA A 1 84 ? -10.387 13.374 -6.906 1.00 66.69 84 ALA A O 1
ATOM 660 N N . GLU A 1 85 ? -10.551 12.311 -8.880 1.00 57.09 85 GLU A N 1
ATOM 661 C CA . GLU A 1 85 ? -11.940 12.719 -9.110 1.00 57.09 85 GLU A CA 1
ATOM 662 C C . GLU A 1 85 ? -12.928 11.941 -8.215 1.00 57.09 85 GLU A C 1
ATOM 664 O O . GLU A 1 85 ? -14.022 12.442 -7.959 1.00 57.09 85 GLU A O 1
ATOM 669 N N . ALA A 1 86 ? -12.547 10.760 -7.691 1.00 59.31 86 ALA A N 1
ATOM 670 C CA . ALA A 1 86 ? -13.401 9.923 -6.832 1.00 59.31 86 ALA A CA 1
ATOM 671 C C . ALA A 1 86 ? -12.647 8.840 -6.012 1.00 59.31 86 ALA A C 1
ATOM 673 O O . ALA A 1 86 ? -13.080 7.689 -5.973 1.00 59.31 86 ALA A O 1
ATOM 674 N N . GLU A 1 87 ? -11.517 9.150 -5.364 1.00 62.50 87 GLU A N 1
ATOM 675 C CA . GLU A 1 87 ? -10.799 8.141 -4.556 1.00 62.50 87 GLU A CA 1
ATOM 676 C C . GLU A 1 87 ? -11.222 8.134 -3.086 1.00 62.50 87 GLU A C 1
ATOM 678 O O . GLU A 1 87 ? -11.415 9.161 -2.429 1.00 62.50 87 GLU A O 1
ATOM 683 N N . SER A 1 88 ? -11.320 6.923 -2.548 1.00 61.19 88 SER A N 1
ATOM 684 C CA . SER A 1 88 ? -11.636 6.685 -1.147 1.00 61.19 88 SER A CA 1
ATOM 685 C C . SER A 1 88 ? -10.362 6.866 -0.319 1.00 61.19 88 SER A C 1
ATOM 687 O O . SER A 1 88 ? -9.549 5.958 -0.199 1.00 61.19 88 SER A O 1
ATOM 689 N N . GLY A 1 89 ? -10.142 8.069 0.208 1.00 60.66 89 GLY A N 1
ATOM 690 C CA . GLY A 1 89 ? -8.935 8.375 0.990 1.00 60.66 89 GLY A CA 1
ATOM 691 C C . GLY A 1 89 ? -8.855 9.788 1.559 1.00 60.66 89 GLY A C 1
ATOM 692 O O . GLY A 1 89 ? -7.873 10.131 2.213 1.00 60.66 89 GLY A O 1
ATOM 693 N N . GLY A 1 90 ? -9.890 10.606 1.356 1.00 66.69 90 GLY A N 1
ATOM 694 C CA . GLY A 1 90 ? -9.926 11.996 1.801 1.00 66.69 90 GLY A CA 1
ATOM 695 C C . GLY A 1 90 ? -9.532 12.972 0.695 1.00 66.69 90 GLY A C 1
ATOM 696 O O . GLY A 1 90 ? -9.763 12.721 -0.484 1.00 66.69 90 GLY A O 1
ATOM 697 N N . THR A 1 91 ? -8.982 14.120 1.085 1.00 68.44 91 THR A N 1
ATOM 698 C CA . THR A 1 91 ? -8.621 15.209 0.171 1.00 68.44 91 THR A CA 1
ATOM 699 C C . THR A 1 91 ? -7.137 15.168 -0.200 1.00 68.44 91 THR A C 1
ATOM 701 O O . THR A 1 91 ? -6.308 14.613 0.521 1.00 68.44 91 THR A O 1
ATOM 704 N N . GLY A 1 92 ? -6.788 15.786 -1.329 1.00 76.31 92 GLY A N 1
ATOM 705 C CA . GLY A 1 92 ? -5.405 15.924 -1.789 1.00 76.31 92 GLY A CA 1
ATOM 706 C C . GLY A 1 92 ? -5.097 15.119 -3.047 1.00 76.31 92 GLY A C 1
ATOM 707 O O . GLY A 1 92 ? -5.972 14.488 -3.637 1.00 76.31 92 GLY A O 1
ATOM 708 N N . ALA A 1 93 ? -3.840 15.192 -3.482 1.00 84.38 93 ALA A N 1
ATOM 709 C CA . ALA A 1 93 ? -3.373 14.433 -4.631 1.00 84.38 93 ALA A CA 1
ATOM 710 C C . ALA A 1 93 ? -3.153 12.964 -4.247 1.00 84.38 93 ALA A C 1
ATOM 712 O O . ALA A 1 93 ? -2.610 12.663 -3.181 1.00 84.38 93 ALA A O 1
ATOM 713 N N . PHE A 1 94 ? -3.559 12.060 -5.128 1.00 87.56 94 PHE A N 1
ATOM 714 C CA . PHE A 1 94 ? -3.333 10.627 -5.011 1.00 87.56 94 PHE A CA 1
ATOM 715 C C . PHE A 1 94 ? -2.193 10.226 -5.936 1.00 87.56 94 PHE A C 1
ATOM 717 O O . PHE A 1 94 ? -1.982 10.839 -6.985 1.00 87.56 94 PHE A O 1
ATOM 724 N N . ALA A 1 95 ? -1.433 9.213 -5.527 1.00 92.44 95 ALA A N 1
ATOM 725 C CA . ALA A 1 95 ? -0.359 8.697 -6.352 1.00 92.44 95 ALA A CA 1
ATOM 726 C C . ALA A 1 95 ? -0.929 7.682 -7.347 1.00 92.44 95 ALA A C 1
ATOM 728 O O . ALA A 1 95 ? -1.371 6.604 -6.962 1.00 92.44 95 ALA A O 1
ATOM 729 N N . HIS A 1 96 ? -0.908 8.016 -8.630 1.00 92.88 96 HIS A N 1
ATOM 730 C CA . HIS A 1 96 ? -1.297 7.137 -9.721 1.00 92.88 96 HIS A CA 1
ATOM 731 C C . HIS A 1 96 ? -0.061 6.477 -10.324 1.00 92.88 96 HIS A C 1
ATOM 733 O O . HIS A 1 96 ? 0.855 7.154 -10.803 1.00 92.88 96 HIS A O 1
ATOM 739 N N . VAL A 1 97 ? -0.052 5.147 -10.313 1.00 94.19 97 VAL A N 1
ATOM 740 C CA . VAL A 1 97 ? 0.999 4.326 -10.914 1.00 94.19 97 VAL A CA 1
ATOM 741 C C . VAL A 1 97 ? 0.513 3.788 -12.254 1.00 94.19 97 VAL A C 1
ATOM 743 O O . VAL A 1 97 ? -0.448 3.018 -12.322 1.00 94.19 97 VAL A O 1
ATOM 746 N N . TYR A 1 98 ? 1.176 4.202 -13.331 1.00 92.38 98 TYR A N 1
ATOM 747 C CA . TYR A 1 98 ? 0.899 3.742 -14.690 1.00 92.38 98 TYR A CA 1
ATOM 748 C C . TYR A 1 98 ? 1.879 2.637 -15.083 1.00 92.38 98 TYR A C 1
ATOM 750 O O . TYR A 1 98 ? 3.075 2.754 -14.825 1.00 92.38 98 TYR A O 1
ATOM 758 N N . GLY A 1 99 ? 1.367 1.592 -15.739 1.00 85.69 99 GLY A N 1
ATOM 759 C CA . GLY A 1 99 ? 2.151 0.403 -16.109 1.00 85.69 99 GLY A CA 1
ATOM 760 C C . GLY A 1 99 ? 1.408 -0.925 -15.932 1.00 85.69 99 GLY A C 1
ATOM 761 O O . GLY A 1 99 ? 1.918 -1.969 -16.317 1.00 85.69 99 GLY A O 1
ATOM 762 N N . GLY A 1 100 ? 0.186 -0.900 -15.387 1.00 85.75 100 GLY A N 1
ATOM 763 C CA . GLY A 1 100 ? -0.701 -2.067 -15.293 1.00 85.75 100 GLY A CA 1
ATOM 764 C C . GLY A 1 100 ? -0.533 -2.894 -14.015 1.00 85.75 100 GLY A C 1
ATOM 765 O O . GLY A 1 100 ? -1.520 -3.349 -13.443 1.00 85.75 100 GLY A O 1
ATOM 766 N N . VAL A 1 101 ? 0.694 -3.060 -13.525 1.00 94.31 101 VAL A N 1
ATOM 767 C CA . VAL A 1 101 ? 0.987 -3.852 -12.319 1.00 94.31 101 VAL A CA 1
ATOM 768 C C . VAL A 1 101 ? 2.109 -3.215 -11.504 1.00 94.31 101 VAL A C 1
ATOM 770 O O . VAL A 1 101 ? 2.904 -2.450 -12.044 1.00 94.31 101 VAL A O 1
ATOM 773 N N . ILE A 1 102 ? 2.189 -3.544 -10.213 1.00 97.12 102 ILE A N 1
ATOM 774 C CA . ILE A 1 102 ? 3.314 -3.160 -9.347 1.00 97.12 102 ILE A CA 1
ATOM 775 C C . ILE A 1 102 ? 4.022 -4.439 -8.893 1.00 97.12 102 ILE A C 1
ATOM 777 O O . ILE A 1 102 ? 3.426 -5.198 -8.125 1.00 97.12 102 ILE A O 1
ATOM 781 N N . PRO A 1 103 ? 5.258 -4.723 -9.341 1.00 97.69 103 PRO A N 1
ATOM 782 C CA . PRO A 1 103 ? 6.002 -5.899 -8.897 1.00 97.69 103 PRO A CA 1
ATOM 783 C C . PRO A 1 103 ? 6.118 -5.956 -7.373 1.00 97.69 103 PRO A C 1
ATOM 785 O O . PRO A 1 103 ? 6.388 -4.944 -6.725 1.00 97.69 103 PRO A O 1
ATOM 788 N N . TYR A 1 104 ? 5.980 -7.146 -6.781 1.00 97.69 104 TYR A N 1
ATOM 789 C CA . TYR A 1 104 ? 6.187 -7.291 -5.335 1.00 97.69 104 TYR A CA 1
ATOM 790 C C . TYR A 1 104 ? 7.637 -7.023 -4.925 1.00 97.69 104 TYR A C 1
ATOM 792 O O . TYR A 1 104 ? 7.879 -6.699 -3.765 1.00 97.69 104 TYR A O 1
ATOM 800 N N . ALA A 1 105 ? 8.587 -7.082 -5.865 1.00 97.44 105 ALA A N 1
ATOM 801 C CA . ALA A 1 105 ? 9.963 -6.630 -5.665 1.00 97.44 105 ALA A CA 1
ATOM 802 C C . ALA A 1 105 ? 10.039 -5.189 -5.125 1.00 97.44 105 ALA A C 1
ATOM 804 O O . ALA A 1 105 ? 10.926 -4.892 -4.334 1.00 97.44 105 ALA A O 1
ATOM 805 N N . CYS A 1 106 ? 9.066 -4.334 -5.463 1.00 97.19 106 CYS A N 1
ATOM 806 C CA . CYS A 1 106 ? 8.981 -2.953 -4.986 1.00 97.19 106 CYS A CA 1
ATOM 807 C C . CYS A 1 106 ? 8.394 -2.813 -3.567 1.00 97.19 106 CYS A C 1
ATOM 809 O O . CYS A 1 106 ? 8.176 -1.690 -3.110 1.00 97.19 106 CYS A O 1
ATOM 811 N N . LEU A 1 107 ? 8.065 -3.913 -2.874 1.00 96.94 107 LEU A N 1
ATOM 812 C CA . LEU A 1 107 ? 7.582 -3.853 -1.494 1.00 96.94 107 LEU A CA 1
ATOM 813 C C . LEU A 1 107 ? 8.686 -3.335 -0.564 1.00 96.94 107 LEU A C 1
ATOM 815 O O . LEU A 1 107 ? 9.758 -3.929 -0.458 1.00 96.94 107 LEU A O 1
ATOM 819 N N . TYR A 1 108 ? 8.371 -2.279 0.181 1.00 95.31 108 TYR A N 1
ATOM 820 C CA . TYR A 1 108 ? 9.235 -1.702 1.210 1.00 95.31 10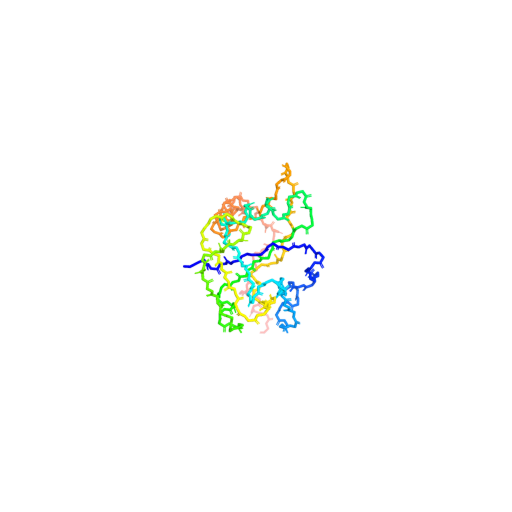8 TYR A CA 1
ATOM 821 C C . TYR A 1 108 ? 9.329 -2.596 2.453 1.00 95.31 108 TYR A C 1
ATOM 823 O O . TYR A 1 108 ? 10.390 -2.759 3.051 1.00 95.31 108 TYR A O 1
ATOM 831 N N . SER A 1 109 ? 8.206 -3.197 2.844 1.00 93.94 109 SER A N 1
ATOM 832 C CA . SER A 1 109 ? 8.079 -4.044 4.029 1.00 93.94 109 SER A CA 1
ATOM 833 C C . SER A 1 109 ? 7.163 -5.232 3.747 1.00 93.94 109 SER A C 1
ATOM 835 O O . SER A 1 109 ? 6.388 -5.217 2.786 1.00 93.94 109 SER A O 1
ATOM 837 N N . ALA A 1 110 ? 7.218 -6.253 4.607 1.00 95.06 110 ALA A N 1
ATOM 838 C CA . ALA A 1 110 ? 6.267 -7.358 4.543 1.00 95.06 110 ALA A CA 1
ATOM 839 C C . ALA A 1 110 ? 4.821 -6.821 4.607 1.00 95.06 110 ALA A C 1
ATOM 841 O O . ALA A 1 110 ? 4.562 -5.911 5.405 1.00 95.06 110 ALA A O 1
ATOM 842 N N . PRO A 1 111 ? 3.885 -7.358 3.797 1.00 96.19 111 PRO A N 1
ATOM 843 C CA . PRO A 1 111 ? 2.476 -7.013 3.904 1.00 96.19 111 PRO A CA 1
ATOM 844 C C . PRO A 1 111 ? 1.969 -7.253 5.328 1.00 96.19 111 PRO A C 1
ATOM 846 O O . PRO A 1 111 ? 2.155 -8.336 5.886 1.00 96.19 111 PRO A O 1
ATOM 849 N N . ALA A 1 112 ? 1.334 -6.245 5.917 1.00 95.44 112 ALA A N 1
ATOM 850 C CA . ALA A 1 112 ? 0.896 -6.284 7.307 1.00 95.44 112 ALA A CA 1
ATOM 851 C C . ALA A 1 112 ? -0.619 -6.478 7.383 1.00 95.44 112 ALA A C 1
ATOM 853 O O . ALA A 1 112 ? -1.368 -5.671 6.838 1.00 95.44 112 ALA A O 1
ATOM 854 N N . LEU A 1 113 ? -1.081 -7.526 8.069 1.00 95.19 113 LEU A N 1
ATOM 855 C CA . LEU A 1 113 ? -2.498 -7.677 8.399 1.00 95.19 113 LEU A CA 1
ATOM 856 C C . LEU A 1 113 ? -2.868 -6.648 9.473 1.00 95.19 113 LEU A C 1
ATOM 858 O O . LEU A 1 113 ? -2.228 -6.596 10.523 1.00 95.19 113 LEU A O 1
ATOM 862 N N . LEU A 1 114 ? -3.877 -5.825 9.202 1.00 94.62 114 LEU A N 1
ATOM 863 C CA . LEU A 1 114 ? -4.296 -4.767 10.112 1.00 94.62 114 LEU A CA 1
ATOM 864 C C . LEU A 1 114 ? -5.209 -5.330 11.200 1.00 94.62 114 LEU A C 1
ATOM 866 O O . LEU A 1 114 ? -6.192 -6.013 10.911 1.00 94.62 114 LEU A O 1
ATOM 870 N N . ALA A 1 115 ? -4.899 -5.008 12.455 1.00 93.00 115 ALA A N 1
ATOM 871 C CA . ALA A 1 115 ? -5.804 -5.275 13.563 1.00 93.00 115 ALA A CA 1
ATOM 872 C C . ALA A 1 115 ? -7.009 -4.328 13.490 1.00 93.00 115 ALA A C 1
ATOM 874 O O . ALA A 1 115 ? -6.891 -3.191 13.028 1.00 93.00 115 ALA A O 1
ATOM 875 N N . LEU A 1 116 ? -8.163 -4.800 13.958 1.00 92.25 116 LEU A N 1
ATOM 876 C CA . LEU A 1 116 ? -9.373 -3.997 14.078 1.00 92.25 116 LEU A CA 1
ATOM 877 C C . LEU A 1 116 ? -9.656 -3.762 15.564 1.00 92.25 116 LEU A C 1
ATOM 879 O O . LEU A 1 116 ? -9.949 -4.709 16.291 1.00 92.25 116 LEU A O 1
ATOM 883 N N . GLU A 1 117 ? -9.590 -2.508 15.999 1.00 91.88 117 GLU A N 1
ATOM 884 C CA . GLU A 1 117 ? -9.888 -2.080 17.369 1.00 91.88 117 GLU A CA 1
ATOM 885 C C . GLU A 1 117 ? -10.996 -1.030 17.327 1.00 91.88 117 GLU A C 1
ATOM 887 O O . GLU A 1 117 ? -10.929 -0.075 16.554 1.00 91.88 117 GLU A O 1
ATOM 892 N N . ASP A 1 118 ? -12.063 -1.233 18.102 1.00 89.88 118 ASP A N 1
ATOM 893 C CA . ASP A 1 118 ? -13.240 -0.349 18.126 1.00 89.88 118 ASP A CA 1
ATOM 894 C C . ASP A 1 118 ? -13.811 -0.027 16.728 1.00 89.88 118 ASP A C 1
ATOM 896 O O . ASP A 1 118 ? -14.254 1.087 16.442 1.00 89.88 118 ASP A O 1
ATOM 900 N N . GLY A 1 119 ? -13.772 -1.013 15.825 1.00 87.19 119 GLY A N 1
ATOM 901 C CA . GLY A 1 119 ? -14.246 -0.875 14.444 1.00 87.19 119 GLY A CA 1
ATOM 902 C C . GLY A 1 119 ? -13.316 -0.079 13.520 1.00 87.19 119 GLY A C 1
ATOM 903 O O . GLY A 1 119 ? -13.696 0.196 12.383 1.00 87.19 119 GLY A O 1
ATOM 904 N N . LYS A 1 120 ? -12.104 0.271 13.968 1.00 89.44 120 LYS A N 1
ATOM 905 C CA . LYS A 1 120 ? -11.098 1.009 13.193 1.00 89.44 120 LYS A CA 1
ATOM 906 C C . LYS A 1 120 ? -9.828 0.191 13.011 1.00 89.44 120 LYS A C 1
ATOM 908 O O . LYS A 1 120 ? -9.384 -0.508 13.918 1.00 89.44 120 LYS A O 1
ATOM 913 N N . HIS A 1 121 ? -9.222 0.297 11.833 1.00 93.12 121 HIS A N 1
ATOM 914 C CA . HIS A 1 121 ? -7.949 -0.362 11.558 1.00 93.12 121 HIS A CA 1
ATOM 915 C C . HIS A 1 121 ? -6.806 0.326 12.295 1.00 93.12 121 HIS A C 1
ATOM 917 O O . HIS A 1 121 ? -6.621 1.541 12.187 1.00 93.12 121 HIS A O 1
ATOM 923 N N . VAL A 1 122 ? -6.017 -0.471 13.009 1.00 92.31 122 VAL A N 1
ATOM 924 C CA . VAL A 1 122 ? -4.780 -0.037 13.652 1.00 92.31 122 VAL A CA 1
ATOM 925 C C . VAL A 1 122 ? -3.642 -0.205 12.659 1.00 92.31 122 VAL A C 1
ATOM 927 O O . VAL A 1 122 ? -3.314 -1.318 12.243 1.00 92.31 122 VAL A O 1
ATOM 930 N N . PHE A 1 123 ? -3.041 0.914 12.268 1.00 89.38 123 PHE A N 1
ATOM 931 C CA . PHE A 1 123 ? -1.907 0.920 11.355 1.00 89.38 123 PHE A CA 1
ATOM 932 C C . PHE A 1 123 ? -0.604 0.690 12.124 1.00 89.38 123 PHE A C 1
ATOM 934 O O . PHE A 1 123 ? -0.411 1.306 13.177 1.00 89.38 123 PHE A O 1
ATOM 941 N N . PRO A 1 124 ? 0.317 -0.140 11.600 1.00 84.31 124 PRO A N 1
ATOM 942 C CA . PRO A 1 124 ? 1.682 -0.183 12.099 1.00 84.31 124 PRO A CA 1
ATOM 943 C C . PRO A 1 124 ? 2.283 1.222 12.091 1.00 84.31 124 PRO A C 1
ATOM 945 O O . PRO A 1 124 ? 1.939 2.045 11.241 1.00 84.31 124 PRO A O 1
ATOM 948 N N . LEU A 1 125 ? 3.211 1.497 13.005 1.00 74.50 125 LEU A N 1
ATOM 949 C CA . LEU A 1 125 ? 3.979 2.735 12.935 1.00 74.50 125 LEU A CA 1
ATOM 950 C C . LEU A 1 125 ? 4.669 2.799 11.563 1.00 74.50 125 LEU A C 1
ATOM 952 O O . LEU A 1 125 ? 5.422 1.899 11.199 1.00 74.50 125 LEU A O 1
ATOM 956 N N . THR A 1 126 ? 4.385 3.845 10.789 1.00 66.06 126 THR A N 1
ATOM 957 C CA . THR A 1 126 ? 4.953 4.048 9.449 1.00 66.06 126 THR A CA 1
ATOM 958 C C . THR A 1 126 ? 5.908 5.241 9.433 1.00 66.06 126 THR A C 1
ATOM 960 O O . THR A 1 126 ? 5.632 6.267 10.060 1.00 66.06 126 THR A O 1
ATOM 963 N N . GLY A 1 127 ? 7.002 5.151 8.672 1.00 58.22 127 GLY A N 1
ATOM 964 C CA . GLY A 1 127 ? 7.922 6.270 8.426 1.00 58.22 127 GLY A CA 1
ATOM 965 C C . GLY A 1 127 ? 8.640 6.781 9.683 1.00 58.22 127 GLY A C 1
ATOM 966 O O . GLY A 1 127 ? 9.086 5.997 10.517 1.00 58.22 127 GLY A O 1
ATOM 967 N N . ALA A 1 128 ? 8.736 8.107 9.841 1.00 47.81 128 ALA A N 1
ATOM 968 C CA . ALA A 1 128 ? 9.454 8.754 10.948 1.00 47.81 128 ALA A CA 1
ATOM 969 C C . ALA A 1 128 ? 8.949 8.347 12.348 1.00 47.81 128 ALA A C 1
ATOM 971 O O . ALA A 1 128 ? 9.728 8.324 13.296 1.00 47.81 128 ALA A O 1
ATOM 972 N N . ALA A 1 129 ? 7.670 7.977 12.480 1.00 50.03 129 ALA A N 1
ATOM 973 C CA . ALA A 1 129 ? 7.105 7.494 13.740 1.00 50.03 129 ALA A CA 1
ATOM 974 C C . ALA A 1 129 ? 7.635 6.100 14.131 1.00 50.03 129 ALA A C 1
ATOM 976 O O . ALA A 1 129 ? 7.809 5.825 15.315 1.00 50.03 129 ALA A O 1
ATOM 977 N N . ALA A 1 130 ? 7.948 5.244 13.152 1.00 55.28 130 ALA A N 1
ATOM 978 C CA . ALA A 1 130 ? 8.599 3.957 13.394 1.00 55.28 130 ALA A CA 1
ATOM 979 C C . ALA A 1 130 ? 10.066 4.142 13.804 1.00 55.28 130 ALA A C 1
ATOM 981 O O . ALA A 1 130 ? 10.533 3.489 14.732 1.00 55.28 130 ALA A O 1
ATOM 982 N N . VAL A 1 131 ? 10.770 5.082 13.161 1.00 49.69 131 VAL A N 1
ATOM 983 C CA . VAL A 1 131 ? 12.159 5.433 13.501 1.00 49.69 131 VAL A CA 1
ATOM 984 C C . VAL A 1 131 ? 12.242 6.021 14.914 1.00 49.69 131 VAL A C 1
ATOM 986 O O . VAL A 1 131 ? 13.074 5.593 15.709 1.00 49.69 131 VAL A O 1
ATOM 989 N N . ALA A 1 132 ? 11.338 6.940 15.267 1.00 46.53 132 ALA A N 1
ATOM 990 C CA . ALA A 1 132 ? 11.276 7.529 16.605 1.00 46.53 132 ALA A CA 1
ATOM 991 C C . ALA A 1 132 ? 10.935 6.493 17.693 1.00 46.53 132 ALA A C 1
ATOM 993 O O . ALA A 1 132 ? 11.536 6.504 18.765 1.00 46.53 132 ALA A O 1
ATOM 994 N N . ALA A 1 133 ? 10.015 5.563 17.419 1.00 50.28 133 ALA A N 1
ATOM 995 C CA . ALA A 1 133 ? 9.713 4.471 18.343 1.00 50.28 133 ALA A CA 1
ATOM 996 C C . ALA A 1 133 ? 10.874 3.470 18.471 1.00 50.28 133 ALA A C 1
ATOM 998 O O . ALA A 1 133 ? 11.151 3.008 19.573 1.00 50.28 133 ALA A O 1
ATOM 999 N N . GLY A 1 134 ? 11.596 3.184 17.382 1.00 46.09 134 GLY A N 1
ATOM 1000 C CA . GLY A 1 134 ? 12.806 2.358 17.407 1.00 46.09 134 GLY A CA 1
ATOM 1001 C C . GLY A 1 134 ? 13.929 2.970 18.251 1.00 46.09 134 GLY A C 1
ATOM 1002 O O . GLY A 1 134 ? 14.580 2.254 19.008 1.00 46.09 134 GLY A O 1
ATOM 1003 N N . MET A 1 13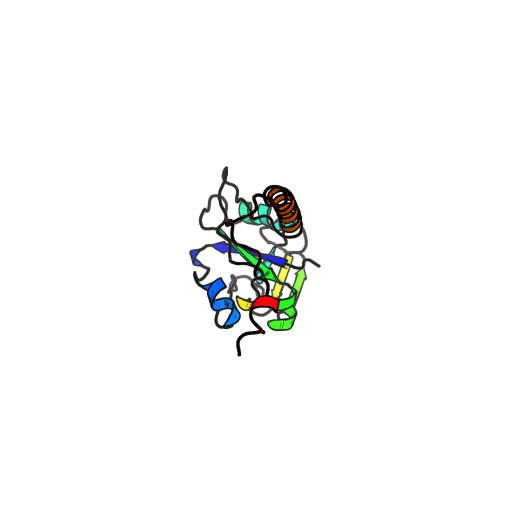5 ? 14.106 4.296 18.206 1.00 46.28 135 MET A N 1
ATOM 1004 C CA . MET A 1 135 ? 15.058 4.992 19.085 1.00 46.28 135 MET A CA 1
ATOM 1005 C C . MET A 1 135 ? 14.659 4.897 20.566 1.00 46.28 135 MET A C 1
ATOM 1007 O O . MET A 1 135 ? 15.513 4.632 21.405 1.00 46.28 135 MET A O 1
ATOM 1011 N N . LEU A 1 136 ? 13.366 5.017 20.888 1.00 49.00 136 LEU A N 1
ATOM 1012 C CA . LEU A 1 136 ? 12.870 4.873 22.265 1.00 49.00 136 LEU A CA 1
ATOM 1013 C C . LEU A 1 136 ? 13.011 3.444 22.820 1.00 49.00 136 LEU A C 1
ATOM 1015 O O . LEU A 1 136 ? 13.157 3.267 24.029 1.00 49.00 136 LEU A O 1
ATOM 1019 N N . VAL A 1 137 ? 12.966 2.420 21.961 1.00 47.44 137 VAL A N 1
ATOM 1020 C CA . VAL A 1 137 ? 13.226 1.026 22.361 1.00 47.44 137 VAL A CA 1
ATOM 1021 C C . VAL A 1 137 ? 14.725 0.797 22.581 1.00 47.44 137 VAL A C 1
ATOM 1023 O O . VAL A 1 137 ? 15.100 0.195 23.584 1.00 47.44 137 VAL A O 1
ATOM 1026 N N . SER A 1 138 ? 15.586 1.370 21.732 1.00 44.22 138 SER A N 1
ATOM 1027 C CA . SER A 1 138 ? 17.045 1.298 21.897 1.00 44.22 138 SER A CA 1
ATOM 1028 C C . SER A 1 138 ? 17.546 1.988 23.174 1.00 44.22 138 SER A C 1
ATOM 1030 O O . SER A 1 138 ? 18.530 1.533 23.752 1.00 44.22 138 SER A O 1
ATOM 1032 N N . GLU A 1 139 ? 16.886 3.048 23.652 1.00 41.81 139 GLU A N 1
ATOM 1033 C CA . GLU A 1 139 ? 17.221 3.671 24.946 1.00 41.81 139 GLU A CA 1
ATOM 1034 C C . GLU A 1 139 ? 16.778 2.828 26.152 1.00 41.81 139 GLU A C 1
ATOM 1036 O O . GLU A 1 139 ? 17.335 2.971 27.239 1.00 41.81 139 GLU A O 1
ATOM 1041 N N . LYS A 1 140 ? 15.807 1.922 25.975 1.00 42.09 140 LYS A N 1
ATOM 1042 C CA . LYS A 1 140 ? 15.346 1.020 27.039 1.00 42.09 140 LYS A CA 1
ATOM 1043 C C . LYS A 1 140 ? 16.189 -0.249 27.160 1.00 42.09 140 LYS A C 1
ATOM 1045 O O . LYS A 1 140 ? 16.302 -0.774 28.262 1.00 42.09 140 LYS A O 1
ATOM 1050 N N . GLU A 1 141 ? 16.802 -0.712 26.072 1.00 40.28 141 GLU A N 1
ATOM 1051 C CA . GLU A 1 141 ? 17.717 -1.867 26.087 1.00 40.28 141 GLU A CA 1
ATOM 1052 C C . GLU A 1 141 ? 19.166 -1.494 26.445 1.00 40.28 141 GLU A C 1
ATOM 1054 O O . GLU A 1 141 ? 19.943 -2.354 26.849 1.00 40.28 141 GLU A O 1
ATOM 1059 N N . ALA A 1 142 ? 19.529 -0.208 26.408 1.00 39.66 142 ALA A N 1
ATOM 1060 C CA . ALA A 1 142 ? 20.855 0.261 26.821 1.00 39.66 142 ALA A CA 1
ATOM 1061 C C . ALA A 1 142 ? 21.087 0.269 28.351 1.00 39.66 142 ALA A C 1
ATOM 1063 O O . ALA A 1 142 ? 22.142 0.716 28.798 1.00 39.66 142 ALA A O 1
ATOM 1064 N N . TYR A 1 143 ? 20.132 -0.208 29.163 1.00 42.47 143 TYR A N 1
ATOM 1065 C CA . TYR A 1 143 ? 20.254 -0.243 30.628 1.00 42.47 143 TYR A CA 1
ATOM 1066 C C . TYR A 1 143 ? 20.201 -1.648 31.253 1.00 42.47 143 TYR A C 1
ATOM 1068 O O . TYR A 1 143 ? 20.027 -1.762 32.461 1.00 42.47 143 TYR A O 1
ATOM 1076 N N . GLU A 1 144 ? 20.401 -2.715 30.471 1.00 45.97 144 GLU A N 1
ATOM 1077 C CA . GLU A 1 144 ? 20.641 -4.069 31.008 1.00 45.97 144 GLU A CA 1
ATOM 1078 C C . GLU A 1 144 ? 21.740 -4.827 30.236 1.00 45.97 144 GLU A C 1
ATOM 1080 O O . GLU A 1 144 ? 21.586 -5.994 29.887 1.00 45.97 144 GLU A O 1
ATOM 1085 N N . SER A 1 145 ? 22.894 -4.198 29.986 1.00 49.00 145 SER A N 1
ATOM 1086 C CA . SER A 1 145 ? 24.103 -4.941 29.590 1.00 49.00 145 SER A CA 1
ATOM 1087 C C . SER A 1 145 ? 25.318 -4.551 30.432 1.00 49.00 145 SER A C 1
ATOM 1089 O O . SER A 1 145 ? 26.266 -3.940 29.948 1.00 49.00 145 SER A O 1
ATOM 1091 N N . ASP A 1 146 ? 25.292 -4.914 31.713 1.00 46.41 146 ASP A N 1
ATOM 1092 C CA . ASP A 1 146 ? 26.543 -5.125 32.460 1.00 46.41 146 ASP A CA 1
ATOM 1093 C C . ASP A 1 146 ? 26.424 -6.241 33.513 1.00 46.41 146 ASP A C 1
ATOM 1095 O O . ASP A 1 146 ? 27.054 -6.225 34.568 1.00 46.41 146 ASP A O 1
ATOM 1099 N N . ALA A 1 147 ? 25.593 -7.250 33.235 1.00 49.50 147 ALA A N 1
ATOM 1100 C CA . ALA A 1 147 ? 25.708 -8.536 33.912 1.00 49.50 147 ALA A CA 1
ATOM 1101 C C . ALA A 1 147 ? 26.729 -9.369 33.133 1.00 49.50 147 ALA A C 1
ATOM 1103 O O . ALA A 1 147 ? 26.382 -10.146 32.244 1.00 49.50 147 ALA A O 1
ATOM 1104 N N . GLY A 1 148 ? 28.002 -9.109 33.431 1.00 48.28 148 GLY A N 1
ATOM 1105 C CA . GLY A 1 148 ? 29.138 -9.820 32.875 1.00 48.28 148 GLY A CA 1
ATOM 1106 C C . GLY A 1 148 ? 28.962 -11.333 32.973 1.00 48.28 148 GLY A C 1
ATOM 1107 O O . GLY A 1 148 ? 28.722 -11.888 34.046 1.00 48.28 148 GLY A O 1
ATOM 1108 N N . THR A 1 149 ? 29.126 -12.009 31.841 1.00 55.22 149 THR A N 1
ATOM 1109 C CA . THR A 1 149 ? 29.501 -13.420 31.809 1.00 55.22 149 THR A CA 1
ATOM 1110 C C . THR A 1 149 ? 30.962 -13.520 32.251 1.00 55.22 149 THR A C 1
ATOM 1112 O O . THR A 1 149 ? 31.856 -13.687 31.428 1.00 55.22 149 THR A O 1
ATOM 1115 N N . ASP A 1 150 ? 31.203 -13.330 33.547 1.00 62.38 150 ASP A N 1
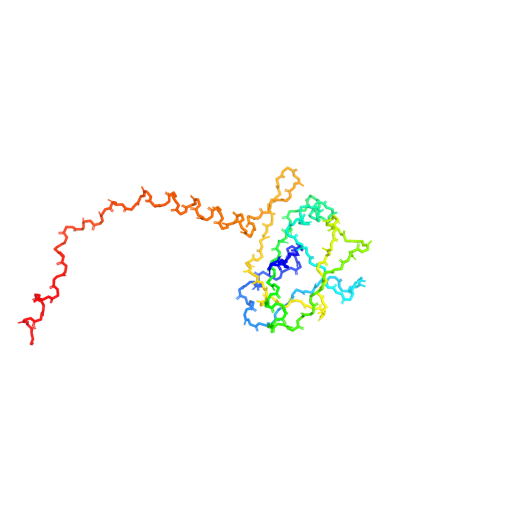ATOM 1116 C CA . ASP A 1 150 ? 32.402 -13.828 34.213 1.00 62.38 150 ASP A CA 1
ATOM 1117 C C . ASP A 1 150 ? 32.197 -15.337 34.387 1.00 62.38 150 ASP A C 1
ATOM 1119 O O . ASP A 1 150 ? 31.559 -15.805 35.331 1.00 62.38 150 ASP A O 1
ATOM 1123 N N . ASP A 1 151 ? 32.641 -16.103 33.395 1.00 65.62 151 ASP A N 1
ATOM 1124 C CA . ASP A 1 151 ? 32.635 -17.565 33.414 1.00 65.62 151 ASP A CA 1
ATOM 1125 C C . ASP A 1 151 ? 33.759 -18.139 34.299 1.00 65.62 151 ASP A C 1
ATOM 1127 O O . ASP A 1 151 ? 33.957 -19.357 34.342 1.00 65.62 151 ASP A O 1
ATOM 1131 N N . GLY A 1 152 ? 34.478 -17.281 35.037 1.00 66.38 152 GLY A N 1
ATOM 1132 C CA . GLY A 1 152 ? 35.598 -17.656 35.889 1.00 66.38 152 GLY A CA 1
ATOM 1133 C C . GLY A 1 152 ? 36.783 -18.225 35.111 1.00 66.38 152 GLY A C 1
ATOM 1134 O O . GLY A 1 152 ? 37.682 -18.809 35.724 1.00 66.38 152 GLY A O 1
ATOM 1135 N N . LEU A 1 153 ? 36.790 -18.102 33.779 1.00 70.50 153 LEU A N 1
ATOM 1136 C CA . LEU A 1 153 ? 37.906 -18.529 32.952 1.00 70.50 153 LEU A CA 1
ATOM 1137 C C . LEU A 1 153 ? 38.937 -17.408 32.865 1.00 70.50 153 LEU A C 1
ATOM 1139 O O . LEU A 1 153 ? 38.618 -16.224 32.752 1.00 70.50 153 LEU A O 1
ATOM 1143 N N . GLU A 1 154 ? 40.211 -17.794 32.916 1.00 68.81 154 GLU A N 1
ATOM 1144 C CA . GLU A 1 154 ? 41.281 -16.845 32.646 1.00 68.81 154 GLU A CA 1
ATOM 1145 C C . GLU A 1 154 ? 41.097 -16.265 31.233 1.00 68.81 154 GLU A C 1
ATOM 1147 O O . GLU A 1 154 ? 40.833 -17.024 30.292 1.00 68.81 154 GLU A O 1
ATOM 1152 N N . PRO A 1 155 ? 41.264 -14.942 31.055 1.00 71.00 155 PRO A N 1
ATOM 1153 C CA . PRO A 1 155 ? 41.229 -14.321 29.742 1.00 71.00 155 PRO A CA 1
ATOM 1154 C C . PRO A 1 155 ? 42.180 -15.046 28.791 1.00 71.00 155 PRO A C 1
ATOM 1156 O O . PRO A 1 155 ? 43.359 -15.234 29.105 1.00 71.00 155 PRO A O 1
ATOM 1159 N N . PHE A 1 156 ? 41.672 -15.453 27.626 1.00 67.81 156 PHE A N 1
ATOM 1160 C CA . PHE A 1 156 ? 42.473 -16.128 26.611 1.00 67.81 156 PHE A CA 1
ATOM 1161 C C . PHE A 1 156 ? 43.685 -15.262 26.238 1.00 67.81 156 PHE A C 1
ATOM 1163 O O . PHE A 1 156 ? 43.551 -14.196 25.637 1.00 67.81 156 PHE A O 1
ATOM 1170 N N . ASN A 1 157 ? 44.879 -15.717 26.619 1.00 74.31 157 ASN A N 1
ATOM 1171 C CA . ASN A 1 157 ? 46.135 -15.045 26.318 1.00 74.31 157 ASN A CA 1
ATOM 1172 C C . ASN A 1 157 ? 46.824 -15.761 25.153 1.00 74.31 157 ASN A C 1
ATOM 1174 O O . ASN A 1 157 ? 47.505 -16.768 25.348 1.00 74.31 157 ASN A O 1
ATOM 1178 N N . GLN A 1 158 ? 46.657 -15.214 23.949 1.00 67.50 158 GLN A N 1
ATOM 1179 C CA . GLN A 1 158 ? 47.237 -15.748 22.715 1.00 67.50 158 GLN A CA 1
ATOM 1180 C C . GLN A 1 158 ? 48.769 -15.899 22.793 1.00 67.50 158 GLN A C 1
ATOM 1182 O O . GLN A 1 158 ? 49.315 -16.855 22.257 1.00 67.50 158 GLN A O 1
ATOM 1187 N N . HIS A 1 159 ? 49.464 -15.029 23.535 1.00 65.44 159 HIS A N 1
ATOM 1188 C CA . HIS A 1 159 ? 50.926 -15.073 23.656 1.00 65.44 159 HIS A CA 1
ATOM 1189 C C . HIS A 1 159 ? 51.457 -16.259 24.470 1.00 65.44 159 HIS A C 1
ATOM 1191 O O . HIS A 1 159 ? 52.655 -16.510 24.450 1.00 65.44 159 HIS A O 1
ATOM 1197 N N . LYS A 1 160 ? 50.594 -16.983 25.192 1.00 62.00 160 LYS A N 1
ATOM 1198 C CA . LYS A 1 160 ? 50.980 -18.188 25.940 1.00 62.00 160 LYS A CA 1
ATOM 1199 C C . LYS A 1 160 ? 50.965 -19.450 25.065 1.00 62.00 160 LYS A C 1
ATOM 1201 O O . LYS A 1 160 ? 51.508 -20.464 25.482 1.00 62.00 160 LYS A O 1
ATOM 1206 N N . PHE A 1 161 ? 50.312 -19.407 23.900 1.00 56.12 161 PHE A N 1
ATOM 1207 C CA . PHE A 1 161 ? 50.075 -20.585 23.055 1.00 56.12 161 PHE A CA 1
ATOM 1208 C C . PHE A 1 161 ? 51.049 -20.699 21.869 1.00 56.12 161 PHE A C 1
ATOM 1210 O O . PHE A 1 161 ? 51.135 -21.763 21.271 1.00 56.12 161 PHE A O 1
ATOM 1217 N N . ASP A 1 162 ? 51.811 -19.642 21.568 1.00 61.00 162 ASP A N 1
ATOM 1218 C CA . ASP A 1 162 ? 52.800 -19.609 20.474 1.00 61.00 162 ASP A CA 1
ATOM 1219 C C . ASP A 1 162 ? 54.212 -20.097 20.897 1.00 61.00 162 ASP A C 1
ATOM 1221 O O . ASP A 1 162 ? 55.160 -19.958 20.129 1.00 61.00 162 ASP A O 1
ATOM 1225 N N . GLU A 1 163 ? 54.390 -20.654 22.106 1.00 55.81 163 GLU A N 1
ATOM 1226 C CA . GLU A 1 163 ? 55.688 -21.193 22.579 1.00 55.81 163 GLU A CA 1
ATOM 1227 C C . GLU A 1 163 ? 55.788 -22.736 22.552 1.00 55.81 163 GLU A C 1
ATOM 1229 O O . GLU A 1 163 ? 56.801 -23.277 22.988 1.00 55.81 163 GLU A O 1
ATOM 1234 N N . ASP A 1 164 ? 54.788 -23.441 22.009 1.00 58.34 164 ASP A N 1
ATOM 1235 C CA . ASP A 1 164 ? 54.789 -24.909 21.846 1.00 58.34 164 ASP A CA 1
ATOM 1236 C C . ASP A 1 164 ? 54.376 -25.313 20.406 1.00 58.34 164 ASP A C 1
ATOM 1238 O O . ASP A 1 164 ? 53.354 -25.967 20.204 1.00 58.34 164 ASP A O 1
ATOM 1242 N N . ASP A 1 165 ? 55.148 -24.884 19.394 1.00 52.19 165 ASP A N 1
ATOM 1243 C CA . ASP A 1 165 ? 55.455 -25.658 18.160 1.00 52.19 165 ASP A CA 1
ATOM 1244 C C . ASP A 1 165 ? 56.616 -25.029 17.354 1.00 52.19 165 ASP A C 1
ATOM 1246 O O . ASP A 1 165 ? 56.514 -23.843 16.956 1.00 52.19 165 ASP A O 1
#